Protein AF-A0A935HUQ6-F1 (afdb_monomer_lite)

Secondary structure (DSSP, 8-state):
----GGGGSSSSGGGGS--------------TTBT-EEEP-EETTEEP--SS--EEEEETTTTEEEEEETTEEEEEE-

pLDDT: mean 78.3, std 17.7, range [43.38, 97.12]

Sequence (78 aa):
MKISWFILSVSIGFVLLSCGSSNTPKPILNSPFENTKWILYNLDGKEFTSENRTYIVFNTIDSKVTGNAACNNFFKEI

Foldseek 3Di:
DDDDPVVVPPVVVPPPPPPDPPPPPQPPPPDPQAQDKDWDQDDPNHGDDAPQTWIWHAHVSQQKIWTDPRVDIDIDRD

Structure (mmCIF, N/CA/C/O backbone):
data_AF-A0A935HUQ6-F1
#
_entry.id   AF-A0A935HUQ6-F1
#
loop_
_atom_site.group_PDB
_atom_site.id
_atom_site.type_symbol
_atom_site.label_atom_id
_atom_site.label_alt_id
_atom_site.label_comp_id
_atom_site.label_asym_id
_atom_site.label_entity_id
_atom_site.label_seq_id
_atom_site.pdbx_PDB_ins_code
_atom_site.Cartn_x
_atom_site.Cartn_y
_atom_site.Cartn_z
_atom_site.occupancy
_atom_site.B_iso_or_equiv
_atom_site.auth_seq_id
_atom_site.auth_comp_id
_atom_site.auth_asym_id
_atom_site.auth_atom_id
_atom_site.pdbx_PDB_model_num
ATOM 1 N N . MET A 1 1 ? 61.958 -21.578 -28.880 1.00 43.38 1 MET A N 1
ATOM 2 C CA . MET A 1 1 ? 60.498 -21.369 -28.761 1.00 43.38 1 MET A CA 1
ATOM 3 C C . MET A 1 1 ? 60.251 -19.974 -28.203 1.00 43.38 1 MET A C 1
ATOM 5 O O . MET A 1 1 ? 60.510 -19.749 -27.031 1.00 43.38 1 MET A O 1
ATOM 9 N N . LYS A 1 2 ? 59.858 -19.017 -29.053 1.00 48.31 2 LYS A N 1
ATOM 10 C CA . LYS A 1 2 ? 59.494 -17.652 -28.646 1.00 48.31 2 LYS A CA 1
ATOM 11 C C . LYS A 1 2 ? 57.977 -17.621 -28.485 1.00 48.31 2 LYS A C 1
ATOM 13 O O . LYS A 1 2 ? 57.261 -17.589 -29.480 1.00 48.31 2 LYS A O 1
ATOM 18 N N . ILE A 1 3 ? 57.502 -17.730 -27.248 1.00 57.62 3 ILE A N 1
ATOM 19 C CA . ILE A 1 3 ? 56.086 -17.547 -26.926 1.00 57.62 3 ILE A CA 1
ATOM 20 C C . ILE A 1 3 ? 55.757 -16.075 -27.169 1.00 57.62 3 ILE A C 1
ATOM 22 O O . ILE A 1 3 ? 56.328 -15.176 -26.558 1.00 57.62 3 ILE A O 1
ATOM 26 N N . SER A 1 4 ? 54.923 -15.861 -28.183 1.00 49.91 4 SER A N 1
ATOM 27 C CA . SER A 1 4 ? 54.525 -14.555 -28.686 1.00 49.91 4 SER A CA 1
ATOM 28 C C . SER A 1 4 ? 53.714 -13.822 -27.620 1.00 49.91 4 SER A C 1
ATOM 30 O O . SER A 1 4 ? 52.654 -14.287 -27.203 1.00 49.91 4 SER A O 1
ATOM 32 N N . TRP A 1 5 ? 54.215 -12.662 -27.197 1.00 50.81 5 TRP A N 1
ATOM 33 C CA . TRP A 1 5 ? 53.637 -11.783 -26.170 1.00 50.81 5 TRP A CA 1
ATOM 34 C C . TRP A 1 5 ? 52.215 -11.281 -26.507 1.00 50.81 5 TRP A C 1
ATOM 36 O O . TRP A 1 5 ? 51.556 -10.659 -25.680 1.00 50.81 5 TRP A O 1
ATOM 46 N N . PHE A 1 6 ? 51.716 -11.585 -27.707 1.00 51.72 6 PHE A N 1
ATOM 47 C CA . PHE A 1 6 ? 50.415 -11.159 -28.218 1.00 51.72 6 PHE A CA 1
ATOM 48 C C . PHE A 1 6 ? 49.205 -11.854 -27.574 1.00 51.72 6 PHE A C 1
ATOM 50 O O . PHE A 1 6 ? 48.100 -11.328 -27.665 1.00 51.72 6 PHE A O 1
ATOM 57 N N . ILE A 1 7 ? 49.375 -12.993 -26.892 1.00 52.00 7 ILE A N 1
ATOM 58 C CA . ILE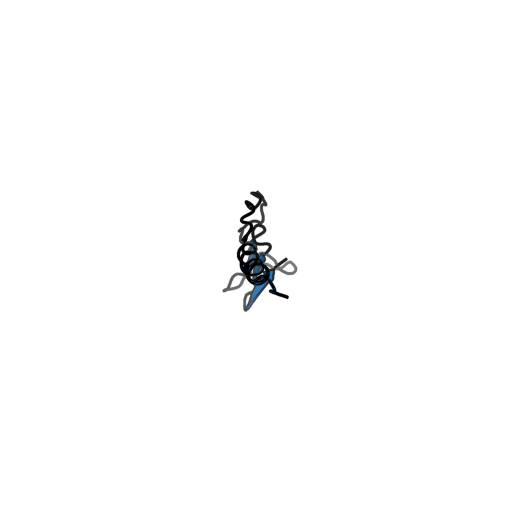 A 1 7 ? 48.229 -13.752 -26.347 1.00 52.00 7 ILE A CA 1
ATOM 59 C C . ILE A 1 7 ? 47.767 -13.227 -24.969 1.00 52.00 7 ILE A C 1
ATOM 61 O O . ILE A 1 7 ? 46.63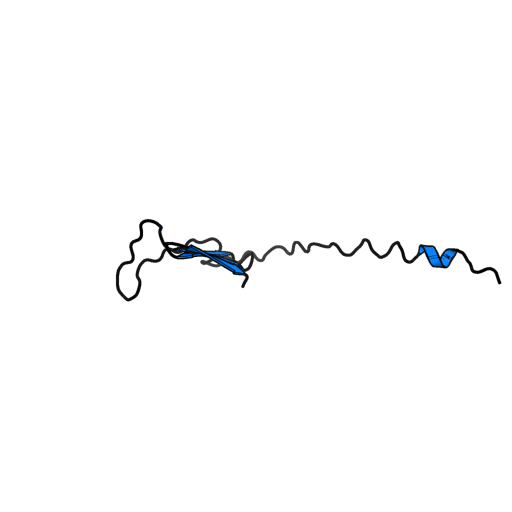1 -13.468 -24.573 1.00 52.00 7 ILE A O 1
ATOM 65 N N . LEU A 1 8 ? 48.576 -12.426 -24.259 1.00 50.00 8 LEU A N 1
ATOM 66 C CA . LEU A 1 8 ? 48.191 -11.874 -22.946 1.00 50.00 8 LEU A CA 1
ATOM 67 C C . LEU A 1 8 ? 47.342 -10.588 -23.013 1.00 50.00 8 LEU A C 1
ATOM 69 O O . LEU A 1 8 ? 46.778 -10.176 -22.005 1.00 50.00 8 LEU A O 1
ATOM 73 N N . SER A 1 9 ? 47.249 -9.944 -24.179 1.00 51.81 9 SER A N 1
ATOM 74 C CA . SER A 1 9 ? 46.607 -8.627 -24.320 1.00 51.81 9 SER A CA 1
ATOM 75 C C . SER A 1 9 ? 45.110 -8.687 -24.649 1.00 51.81 9 SER A C 1
ATOM 77 O O . SER A 1 9 ? 44.427 -7.671 -24.538 1.00 51.81 9 SER A O 1
ATOM 79 N N . VAL A 1 10 ? 44.587 -9.837 -25.081 1.00 52.53 10 VAL A N 1
ATOM 80 C CA . VAL A 1 10 ? 43.211 -9.939 -25.608 1.00 52.53 10 VAL A CA 1
ATOM 81 C C . VAL A 1 10 ? 42.176 -10.150 -24.493 1.00 52.53 10 VAL A C 1
ATOM 83 O O . VAL A 1 10 ? 41.013 -9.786 -24.642 1.00 52.53 10 VAL A O 1
ATOM 86 N N . SER A 1 11 ? 42.594 -10.653 -23.332 1.00 54.09 11 SER A N 1
ATOM 87 C CA . SER A 1 11 ? 41.702 -11.024 -22.223 1.00 54.09 11 SER A CA 1
ATOM 88 C C . SER A 1 11 ? 41.221 -9.842 -21.368 1.00 54.09 11 SER A C 1
ATOM 90 O O . SER A 1 11 ? 40.250 -9.981 -20.634 1.00 54.09 11 SER A O 1
ATOM 92 N N . ILE A 1 12 ? 41.873 -8.678 -21.455 1.00 54.75 12 ILE A N 1
ATOM 93 C CA . ILE A 1 12 ? 41.557 -7.498 -20.626 1.00 54.75 12 ILE A CA 1
ATOM 94 C C . IL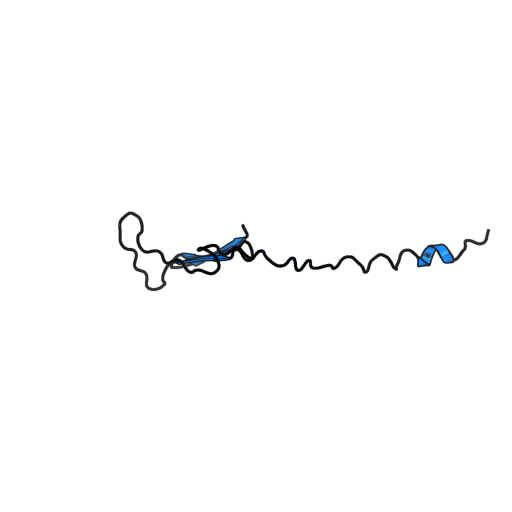E A 1 12 ? 40.511 -6.571 -21.268 1.00 54.75 12 ILE A C 1
ATOM 96 O O . ILE A 1 12 ? 39.832 -5.831 -20.562 1.00 54.75 12 ILE A O 1
ATOM 100 N N . GLY A 1 13 ? 40.310 -6.645 -22.588 1.00 53.03 13 GLY A N 1
ATOM 101 C CA . GLY A 1 13 ? 39.356 -5.782 -23.299 1.00 53.03 13 GLY A CA 1
ATOM 102 C C . GLY A 1 13 ? 37.884 -6.197 -23.175 1.00 53.03 13 GLY A C 1
ATOM 103 O O . GLY A 1 13 ? 36.999 -5.373 -23.380 1.00 53.03 13 GLY A O 1
ATOM 104 N N . PHE A 1 14 ? 37.598 -7.453 -22.817 1.00 54.84 14 PHE A N 1
ATOM 105 C CA . PHE A 1 14 ? 36.229 -7.992 -22.832 1.00 54.84 14 PHE A CA 1
ATOM 106 C C . PHE A 1 14 ? 35.428 -7.777 -21.537 1.00 54.84 14 PHE A C 1
ATOM 108 O O . PHE A 1 14 ? 34.237 -8.075 -21.505 1.00 54.84 14 PHE A O 1
ATOM 115 N N . VAL A 1 15 ? 36.033 -7.236 -20.475 1.00 59.41 15 VAL A N 1
ATOM 116 C CA . VAL A 1 15 ? 35.385 -7.146 -19.148 1.00 59.41 15 VAL A CA 1
ATOM 117 C C . VAL A 1 15 ? 34.538 -5.869 -18.968 1.00 59.41 15 VAL A C 1
ATOM 119 O O . VAL A 1 15 ? 33.769 -5.769 -18.018 1.00 59.41 15 VAL A O 1
ATOM 122 N N . LEU A 1 16 ? 34.596 -4.899 -19.889 1.00 59.31 16 LEU A N 1
ATOM 123 C CA . LEU A 1 16 ? 33.957 -3.582 -19.699 1.00 59.31 16 LEU A CA 1
ATOM 124 C C . LEU A 1 16 ? 32.551 -3.414 -20.312 1.00 59.31 16 LEU A C 1
ATOM 126 O O . LEU A 1 16 ? 32.000 -2.320 -20.243 1.00 59.31 16 LEU A O 1
ATOM 130 N N . LEU A 1 17 ? 31.934 -4.457 -20.879 1.00 59.22 17 LEU A N 1
ATOM 131 C CA . LEU A 1 17 ? 30.634 -4.329 -21.570 1.00 59.22 17 LEU A CA 1
ATOM 132 C C . LEU A 1 17 ? 29.407 -4.819 -20.782 1.00 59.22 17 LEU A C 1
ATOM 134 O O . LEU A 1 17 ? 28.300 -4.775 -21.311 1.00 59.22 17 LEU A O 1
ATOM 138 N N . SER A 1 18 ? 29.547 -5.237 -19.521 1.00 58.22 18 SER A N 1
ATOM 139 C CA . SER A 1 18 ? 28.420 -5.802 -18.755 1.00 58.22 18 SER A CA 1
ATOM 140 C C . SER A 1 18 ? 27.867 -4.880 -17.662 1.00 58.22 18 SER A C 1
ATOM 142 O O . SER A 1 18 ? 27.579 -5.329 -16.555 1.00 58.22 18 SER A O 1
ATOM 144 N N . CYS A 1 19 ? 27.672 -3.595 -17.965 1.00 67.69 19 CYS A N 1
ATOM 145 C CA . CYS A 1 19 ? 26.789 -2.742 -17.165 1.00 67.69 19 CYS A CA 1
ATOM 146 C C . CYS A 1 19 ? 25.807 -2.006 -18.082 1.00 67.69 19 CYS A C 1
ATOM 148 O O . CYS A 1 19 ? 25.902 -0.805 -18.314 1.00 67.69 19 CYS A O 1
ATOM 150 N N . GLY A 1 20 ? 24.881 -2.765 -18.665 1.00 62.38 20 GLY A N 1
ATOM 151 C CA . GLY A 1 20 ? 23.693 -2.213 -19.300 1.00 62.38 20 GLY A CA 1
ATOM 152 C C . GLY A 1 20 ? 22.542 -2.243 -18.303 1.00 62.38 20 GLY A C 1
ATOM 153 O O . GLY A 1 20 ? 21.868 -3.262 -18.197 1.00 62.38 20 GLY A O 1
ATOM 154 N N . SER A 1 21 ? 22.306 -1.148 -17.571 1.00 61.91 21 SER A N 1
ATOM 155 C CA . SER A 1 21 ? 21.009 -0.938 -16.914 1.00 61.91 21 SER A CA 1
ATOM 156 C C . SER A 1 21 ? 19.981 -0.756 -18.024 1.00 61.91 21 SER A C 1
ATOM 158 O O . SER A 1 21 ? 19.915 0.307 -18.644 1.00 61.91 21 SER A O 1
ATOM 160 N N . SER A 1 22 ? 19.229 -1.811 -18.338 1.00 60.44 22 SER A N 1
ATOM 161 C CA . SER A 1 22 ? 18.155 -1.728 -19.318 1.00 60.44 22 SER A CA 1
ATOM 162 C C . SER A 1 22 ? 17.066 -0.810 -18.769 1.00 60.44 22 SER A C 1
ATOM 164 O O . SER A 1 22 ? 16.203 -1.230 -18.002 1.00 60.44 22 SER A O 1
ATOM 166 N N . ASN A 1 23 ? 17.085 0.455 -19.179 1.00 58.78 23 ASN A N 1
ATOM 167 C CA . ASN A 1 23 ? 15.940 1.343 -19.042 1.00 58.78 23 ASN A CA 1
ATOM 168 C C . ASN A 1 23 ? 14.913 0.925 -20.099 1.00 58.78 23 ASN A C 1
ATOM 170 O O . ASN A 1 23 ? 14.687 1.639 -21.073 1.00 58.78 23 ASN A O 1
ATOM 174 N N . THR A 1 24 ? 14.341 -0.276 -19.967 1.00 61.34 24 THR A N 1
ATOM 175 C CA . THR A 1 24 ? 13.137 -0.614 -20.721 1.00 61.34 24 THR A CA 1
ATOM 176 C C . THR A 1 24 ? 12.099 0.433 -20.337 1.00 61.34 24 THR A C 1
ATOM 178 O O . THR A 1 24 ? 11.838 0.577 -19.136 1.00 61.34 24 THR A O 1
ATOM 181 N N . PRO A 1 25 ? 11.541 1.193 -21.297 1.00 57.53 25 PRO A N 1
ATOM 182 C CA . PRO A 1 25 ? 10.445 2.100 -21.011 1.00 57.53 25 PRO A CA 1
ATOM 183 C C . PRO A 1 25 ? 9.382 1.289 -20.290 1.00 57.53 25 PRO A C 1
ATOM 185 O O . PRO A 1 25 ? 8.877 0.306 -20.840 1.00 57.53 25 PRO A O 1
ATOM 188 N N . LYS A 1 26 ? 9.119 1.627 -19.025 1.00 61.97 26 LYS A N 1
ATOM 189 C CA . LYS A 1 26 ? 8.088 0.918 -18.282 1.00 61.97 26 LYS A CA 1
ATOM 190 C C . LYS A 1 26 ? 6.791 1.091 -19.056 1.00 61.97 26 LYS A C 1
ATOM 192 O O . LYS A 1 26 ? 6.483 2.228 -19.431 1.00 61.97 26 LYS A O 1
ATOM 197 N N . PRO A 1 27 ? 6.078 -0.006 -19.357 1.00 62.34 27 PRO A N 1
ATOM 198 C CA . PRO A 1 27 ? 4.806 0.099 -20.041 1.00 62.34 27 PRO A CA 1
ATOM 199 C C . PRO A 1 27 ? 3.958 1.095 -19.258 1.00 62.34 27 PRO A C 1
ATOM 201 O O . PRO A 1 27 ? 3.860 0.991 -18.034 1.00 62.34 27 PRO A O 1
ATOM 204 N N . ILE A 1 28 ? 3.418 2.098 -19.954 1.00 61.34 28 ILE A N 1
ATOM 205 C CA . ILE A 1 28 ? 2.458 3.035 -19.374 1.00 61.34 28 ILE A CA 1
ATOM 206 C C . ILE A 1 28 ? 1.215 2.201 -19.082 1.00 61.34 28 ILE A C 1
ATOM 208 O O . ILE A 1 28 ? 0.336 2.016 -19.924 1.00 61.34 28 ILE A O 1
ATOM 212 N N . LEU A 1 29 ? 1.216 1.587 -17.906 1.00 63.84 29 LEU A N 1
ATOM 213 C CA . LEU A 1 29 ? 0.114 0.806 -17.412 1.00 63.84 29 LEU A CA 1
ATOM 214 C C . LEU A 1 29 ? -0.854 1.825 -16.822 1.00 63.84 29 LEU A C 1
ATOM 216 O O . LEU A 1 29 ? -0.669 2.293 -15.700 1.00 63.84 29 LEU A O 1
ATOM 220 N N . ASN A 1 30 ? -1.883 2.191 -17.587 1.00 67.94 30 ASN A N 1
ATOM 221 C CA . ASN A 1 30 ? -3.031 2.933 -17.066 1.00 67.94 30 ASN A CA 1
ATOM 222 C C . ASN A 1 30 ? -3.851 1.996 -16.166 1.00 67.94 30 ASN A C 1
ATOM 224 O O . ASN A 1 30 ? -4.964 1.592 -16.493 1.00 67.94 30 ASN A O 1
ATOM 228 N N . SER A 1 31 ? -3.249 1.589 -15.052 1.00 80.69 31 SER A N 1
ATOM 229 C CA . SER A 1 31 ? -3.889 0.809 -14.012 1.00 80.69 31 SER A CA 1
ATOM 230 C C . SER A 1 31 ? -4.520 1.777 -13.017 1.00 80.69 31 SER A C 1
ATOM 232 O O . SER A 1 31 ? -3.824 2.674 -12.540 1.00 80.69 31 SER A O 1
ATOM 234 N N . PRO A 1 32 ? -5.794 1.589 -12.631 1.00 82.25 32 PRO A N 1
ATOM 235 C CA . PRO A 1 32 ? -6.427 2.400 -11.587 1.00 82.25 32 PRO A CA 1
ATOM 236 C C . PRO A 1 32 ? -5.730 2.267 -10.219 1.00 82.25 32 PRO A C 1
ATOM 238 O O . PRO A 1 32 ? -6.074 2.972 -9.275 1.00 82.25 32 PRO A O 1
ATOM 241 N N . PHE A 1 33 ? -4.767 1.351 -10.098 1.00 83.62 33 PHE A N 1
ATOM 242 C CA . PHE A 1 33 ? -3.993 1.121 -8.887 1.00 83.62 33 PHE A CA 1
ATOM 243 C C . PHE A 1 33 ? -2.663 1.885 -8.856 1.00 83.62 33 PHE A C 1
ATOM 245 O O . PHE A 1 33 ? -2.161 2.137 -7.761 1.00 83.62 33 PHE A O 1
ATOM 252 N N . GLU A 1 34 ? -2.100 2.272 -10.010 1.00 91.44 34 GLU A N 1
ATOM 253 C CA . GLU A 1 34 ? -0.761 2.871 -10.085 1.00 91.44 34 GLU A CA 1
ATOM 254 C C . GLU A 1 34 ? -0.688 4.182 -9.298 1.00 91.44 34 GLU A C 1
ATOM 256 O O . GLU A 1 34 ? -1.469 5.106 -9.529 1.00 91.44 34 GLU A O 1
ATOM 261 N N . ASN A 1 35 ? 0.250 4.245 -8.349 1.00 88.81 35 ASN A N 1
ATOM 262 C CA . ASN A 1 35 ? 0.516 5.386 -7.467 1.00 88.81 35 ASN A CA 1
ATOM 263 C C . ASN A 1 35 ? -0.732 5.991 -6.806 1.00 88.81 35 ASN A C 1
ATOM 265 O O . ASN A 1 35 ? -0.739 7.153 -6.397 1.00 88.81 35 ASN A O 1
ATOM 269 N N . THR A 1 36 ? -1.783 5.188 -6.651 1.00 91.69 36 THR A N 1
ATOM 270 C CA . THR A 1 36 ? -3.027 5.607 -6.014 1.00 91.69 36 THR A CA 1
ATOM 271 C C . THR A 1 36 ? -3.018 5.167 -4.556 1.00 91.69 36 THR A C 1
ATOM 273 O O . THR A 1 36 ? -2.710 4.017 -4.240 1.00 91.69 36 THR A O 1
ATOM 276 N N . LYS A 1 37 ? -3.349 6.091 -3.647 1.00 93.50 37 LYS A N 1
ATOM 277 C CA . LYS A 1 37 ? -3.446 5.813 -2.210 1.00 93.50 37 LYS A CA 1
ATOM 278 C C . LYS A 1 37 ? -4.868 5.405 -1.845 1.00 93.50 37 LYS A C 1
ATOM 280 O O . LYS A 1 37 ? -5.779 6.226 -1.892 1.00 93.50 37 LYS A O 1
ATOM 285 N N . TRP A 1 38 ? -5.023 4.162 -1.411 1.00 94.69 38 TRP A N 1
ATOM 286 C CA . TRP A 1 38 ? -6.292 3.602 -0.959 1.00 94.69 38 TRP A CA 1
ATOM 287 C C . TRP A 1 38 ? -6.346 3.622 0.564 1.00 94.69 38 TRP A C 1
ATOM 289 O O . TRP A 1 38 ? -5.430 3.122 1.214 1.00 94.69 38 TRP A O 1
ATOM 299 N N . ILE A 1 39 ? -7.395 4.218 1.130 1.00 94.75 39 ILE A N 1
ATOM 300 C CA . ILE A 1 39 ? -7.580 4.362 2.581 1.00 94.75 39 ILE A CA 1
ATOM 301 C C . ILE A 1 39 ? -8.582 3.312 3.063 1.00 94.75 39 ILE A C 1
ATOM 303 O O . ILE A 1 39 ? -9.614 3.104 2.424 1.00 94.75 39 ILE A O 1
ATOM 307 N N . LEU A 1 40 ? -8.290 2.665 4.193 1.00 95.12 40 LEU A N 1
ATOM 308 C CA . LEU A 1 40 ? -9.220 1.727 4.820 1.00 95.12 40 LEU A CA 1
ATOM 309 C C . LEU A 1 40 ? -10.456 2.480 5.326 1.00 95.1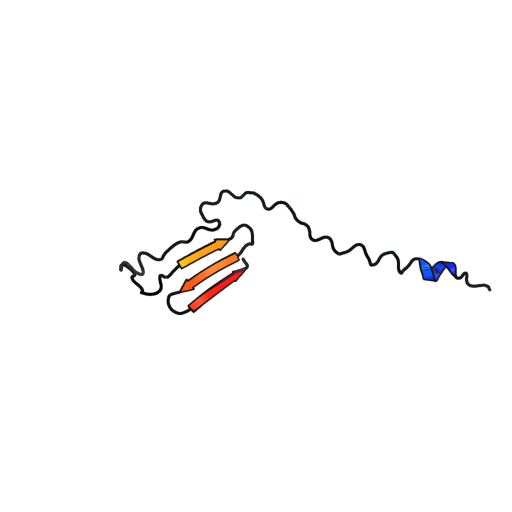2 40 LEU A C 1
ATOM 311 O O . LEU A 1 40 ? -10.339 3.346 6.189 1.00 95.12 40 LEU A O 1
ATOM 315 N N . TYR A 1 41 ? -11.624 2.139 4.784 1.00 92.94 41 TYR A N 1
ATOM 316 C CA . TYR A 1 41 ? -12.898 2.758 5.156 1.00 92.94 41 TYR A CA 1
ATOM 317 C C . TYR A 1 41 ? -13.686 1.923 6.173 1.00 92.94 41 TYR A C 1
ATOM 319 O O . TYR A 1 41 ? -14.232 2.455 7.136 1.00 92.94 41 TYR A O 1
ATOM 327 N N . ASN A 1 42 ? -13.735 0.604 5.984 1.00 95.44 42 ASN A N 1
ATOM 328 C CA . ASN A 1 42 ? -14.491 -0.306 6.835 1.00 95.44 42 ASN A CA 1
ATOM 329 C C . ASN A 1 42 ? -13.681 -1.584 7.082 1.00 95.44 42 ASN A C 1
ATOM 331 O O . ASN A 1 42 ? -13.076 -2.117 6.151 1.00 95.44 42 ASN A O 1
ATOM 335 N N . LEU A 1 43 ? -13.674 -2.046 8.331 1.00 94.25 43 LEU A N 1
ATOM 336 C CA . LEU A 1 43 ? -13.069 -3.303 8.753 1.00 94.25 43 LEU A CA 1
ATOM 337 C C . LEU A 1 43 ? -14.120 -4.107 9.522 1.00 94.25 43 LEU A C 1
ATOM 339 O O . LEU A 1 43 ? -14.696 -3.613 10.491 1.00 94.25 43 LEU A O 1
ATOM 343 N N . ASP A 1 44 ? -14.387 -5.329 9.064 1.00 95.94 44 ASP A N 1
ATOM 344 C CA . ASP A 1 44 ? -15.356 -6.252 9.669 1.00 95.94 44 ASP A CA 1
ATOM 345 C C . ASP A 1 44 ? -16.764 -5.656 9.859 1.00 95.94 44 ASP A C 1
ATOM 347 O O . ASP A 1 44 ? -17.429 -5.852 10.875 1.00 95.94 44 ASP A O 1
ATOM 351 N N . GLY A 1 45 ? -17.232 -4.890 8.873 1.00 95.88 45 GLY A N 1
ATOM 352 C CA . GLY A 1 45 ? -18.551 -4.256 8.892 1.00 95.88 45 GLY A CA 1
ATOM 353 C C . GLY A 1 45 ? -18.607 -2.961 9.704 1.00 95.88 45 GLY A C 1
ATOM 354 O O . GLY A 1 45 ? -19.618 -2.260 9.649 1.00 95.88 45 GLY A O 1
ATOM 355 N N . LYS A 1 46 ? -17.529 -2.576 10.393 1.00 95.00 46 LYS A N 1
ATOM 356 C CA . LYS A 1 46 ? -17.453 -1.341 11.175 1.00 95.00 46 LYS A CA 1
ATOM 357 C C . LYS A 1 46 ? -16.638 -0.276 10.449 1.00 95.00 46 LYS A C 1
ATOM 359 O O . LYS A 1 46 ? -15.562 -0.554 9.924 1.00 95.00 46 LYS A O 1
ATOM 364 N N . GLU A 1 47 ? -17.138 0.959 10.452 1.00 93.62 47 GLU A N 1
ATOM 365 C CA . GLU A 1 47 ? -16.356 2.103 9.981 1.00 93.62 47 GLU A CA 1
ATOM 366 C C . GLU A 1 47 ? -15.042 2.181 10.763 1.00 93.62 47 GLU A C 1
ATOM 368 O O . GLU A 1 47 ? -15.019 2.117 11.997 1.00 93.62 47 GLU A O 1
ATOM 373 N N . PHE A 1 48 ? -13.943 2.268 10.023 1.00 88.56 48 PHE A N 1
ATOM 374 C CA . PHE A 1 48 ? -12.613 2.307 10.593 1.00 88.56 48 PHE A CA 1
ATOM 375 C C . PHE A 1 48 ? -12.111 3.746 10.611 1.00 88.56 48 PHE A C 1
ATOM 377 O O . PHE A 1 48 ? -11.904 4.367 9.569 1.00 88.56 48 PHE A O 1
ATOM 384 N N . THR A 1 49 ? -11.875 4.265 11.811 1.00 85.75 49 THR A N 1
ATOM 385 C CA . THR A 1 49 ? -11.264 5.573 12.025 1.00 85.75 49 THR A CA 1
ATOM 386 C C . THR A 1 49 ? -10.007 5.401 12.869 1.00 85.75 49 THR A C 1
ATOM 388 O O . THR A 1 49 ? -10.015 4.762 13.919 1.00 85.75 49 THR A O 1
ATOM 391 N N . SER A 1 50 ? -8.896 5.958 12.398 1.00 82.56 50 SER A N 1
ATOM 392 C CA . SER A 1 50 ? -7.644 6.026 13.150 1.00 82.56 50 SER A CA 1
ATOM 393 C C . SER A 1 50 ? -7.016 7.400 12.965 1.00 82.56 50 SER A C 1
ATOM 395 O O . SER A 1 50 ? -7.129 8.001 11.894 1.00 82.56 50 SER A O 1
ATOM 397 N N . GLU A 1 51 ? -6.331 7.892 14.000 1.00 82.12 51 GLU A N 1
ATOM 398 C CA . GLU A 1 51 ? -5.582 9.156 13.928 1.00 82.12 51 GLU A CA 1
ATOM 399 C C . GLU A 1 51 ? -4.536 9.108 12.807 1.00 82.12 51 GLU A C 1
ATOM 401 O O . GLU A 1 51 ? -4.384 10.052 12.031 1.00 82.12 51 GLU A O 1
ATOM 406 N N . ASN A 1 52 ? -3.874 7.956 12.666 1.00 85.56 52 ASN A N 1
ATOM 407 C CA . ASN A 1 52 ? -2.957 7.674 11.574 1.00 85.56 52 ASN A CA 1
ATOM 408 C C . ASN A 1 52 ? -3.657 6.789 10.538 1.00 85.56 52 ASN A C 1
ATOM 410 O O . ASN A 1 52 ? -3.775 5.576 10.732 1.00 85.56 52 ASN A O 1
ATOM 414 N N . ARG A 1 53 ? -4.214 7.406 9.488 1.00 89.00 53 ARG A N 1
ATOM 415 C CA . ARG A 1 53 ? -5.068 6.723 8.501 1.00 89.00 53 ARG A CA 1
ATOM 416 C C . ARG A 1 53 ? -4.356 5.515 7.894 1.00 89.00 53 ARG A C 1
ATOM 418 O O . ARG A 1 53 ? -3.316 5.673 7.263 1.00 89.00 53 ARG A O 1
ATOM 425 N N . THR A 1 54 ? -4.955 4.335 8.036 1.00 95.94 54 THR A N 1
ATOM 426 C CA . THR A 1 54 ? -4.464 3.098 7.410 1.00 95.94 54 THR A CA 1
ATOM 427 C C . THR A 1 54 ? -4.616 3.189 5.894 1.00 95.94 54 THR A C 1
ATOM 429 O O . THR A 1 54 ? -5.688 3.548 5.400 1.00 95.94 54 THR A O 1
ATOM 432 N N . TYR A 1 55 ? -3.550 2.885 5.153 1.00 95.88 55 TYR A N 1
ATOM 433 C CA . TYR A 1 55 ? -3.548 2.983 3.694 1.00 95.88 55 TYR A CA 1
ATOM 434 C C . TYR A 1 55 ? -2.637 1.958 3.018 1.00 95.88 55 TYR A C 1
ATOM 436 O O . TYR A 1 55 ? -1.694 1.445 3.621 1.00 95.88 55 TYR A O 1
ATOM 444 N N . ILE A 1 56 ? -2.884 1.736 1.727 1.00 96.75 56 ILE A N 1
ATOM 445 C CA . ILE A 1 56 ? -2.042 0.951 0.820 1.00 96.75 56 ILE A CA 1
ATOM 446 C C . ILE A 1 56 ? -1.814 1.715 -0.495 1.00 96.75 56 ILE A C 1
ATOM 448 O O . ILE A 1 56 ? -2.684 2.458 -0.955 1.00 96.75 56 ILE A O 1
ATOM 452 N N . VAL A 1 57 ? -0.625 1.561 -1.075 1.00 96.06 57 VAL A N 1
ATOM 453 C CA . VAL A 1 57 ? -0.214 2.130 -2.365 1.00 96.06 57 VAL A CA 1
ATOM 454 C C . VAL A 1 57 ? 0.413 1.030 -3.211 1.00 96.06 57 VAL A C 1
ATOM 456 O O . VAL A 1 57 ? 1.319 0.329 -2.750 1.00 96.06 57 VAL A O 1
ATOM 459 N N . PHE A 1 58 ? -0.037 0.926 -4.460 1.00 93.88 58 PHE A N 1
ATOM 460 C CA . PHE A 1 58 ? 0.541 0.041 -5.464 1.00 93.88 58 PHE A CA 1
ATOM 461 C C . PHE A 1 58 ? 1.381 0.859 -6.442 1.00 93.88 58 PHE A C 1
ATOM 463 O O . PHE A 1 58 ? 0.900 1.819 -7.037 1.00 93.88 58 PHE A O 1
ATOM 470 N N . ASN A 1 59 ? 2.634 0.464 -6.618 1.00 91.44 59 ASN A N 1
ATOM 471 C CA . ASN A 1 59 ? 3.511 0.954 -7.667 1.00 91.44 59 ASN A CA 1
ATOM 472 C C . ASN A 1 59 ? 3.781 -0.236 -8.593 1.00 91.44 59 ASN A C 1
ATOM 474 O O . ASN A 1 59 ? 4.688 -1.033 -8.378 1.00 91.44 59 ASN A O 1
ATOM 478 N N . THR A 1 60 ? 2.905 -0.400 -9.576 1.00 87.38 60 THR A N 1
ATOM 479 C CA . THR A 1 60 ? 2.961 -1.432 -10.619 1.00 87.38 60 THR A CA 1
ATOM 480 C C . THR A 1 60 ? 4.141 -1.222 -11.564 1.00 87.38 60 THR A C 1
ATOM 482 O O . THR A 1 60 ? 4.648 -2.177 -12.140 1.00 87.38 60 THR A O 1
ATOM 485 N N . ILE A 1 61 ? 4.622 0.017 -11.664 1.00 86.56 61 ILE A N 1
ATOM 486 C CA . ILE A 1 61 ? 5.831 0.410 -12.382 1.00 86.56 61 ILE A CA 1
ATOM 487 C C . ILE A 1 61 ? 7.064 -0.257 -11.755 1.00 86.56 61 ILE A C 1
ATOM 489 O O . ILE A 1 61 ? 7.875 -0.851 -12.457 1.00 86.56 61 ILE A O 1
ATOM 493 N N . ASP A 1 62 ? 7.256 -0.144 -10.445 1.00 88.25 62 ASP A N 1
ATOM 494 C CA . ASP A 1 62 ? 8.377 -0.707 -9.677 1.00 88.25 62 ASP A CA 1
ATOM 495 C C . ASP A 1 62 ? 8.074 -2.088 -9.085 1.00 88.25 62 ASP A C 1
ATOM 497 O O . ASP A 1 62 ? 8.895 -2.599 -8.329 1.00 88.25 62 ASP A O 1
ATOM 501 N N . SER A 1 63 ? 6.905 -2.661 -9.381 1.00 89.94 63 SER A N 1
ATOM 502 C CA .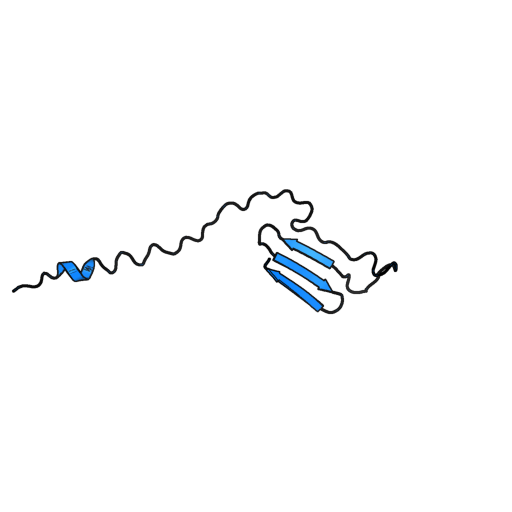 SER A 1 63 ? 6.387 -3.883 -8.754 1.00 89.94 63 SER A CA 1
ATOM 503 C C . SER A 1 63 ? 6.479 -3.855 -7.224 1.00 89.94 63 SER A C 1
ATOM 505 O O . SER A 1 63 ? 6.968 -4.777 -6.580 1.00 89.94 63 SER A O 1
ATOM 507 N N . LYS A 1 64 ? 6.031 -2.762 -6.605 1.00 93.38 64 LYS A N 1
ATOM 508 C CA . LYS A 1 64 ? 6.105 -2.549 -5.154 1.00 93.38 64 LYS A CA 1
ATOM 509 C C . LYS A 1 64 ? 4.742 -2.256 -4.554 1.00 93.38 64 LYS A C 1
ATOM 511 O O . LYS A 1 64 ? 3.911 -1.564 -5.136 1.00 93.38 64 LYS A O 1
ATOM 516 N N . VAL A 1 65 ? 4.562 -2.714 -3.324 1.00 95.44 65 VAL A N 1
ATOM 517 C CA . VAL A 1 65 ? 3.476 -2.317 -2.429 1.00 95.44 65 VAL A CA 1
ATOM 518 C C . VAL A 1 65 ? 4.086 -1.632 -1.230 1.00 95.44 65 VAL A C 1
ATOM 520 O O . VAL A 1 65 ? 5.036 -2.135 -0.630 1.00 95.44 65 VAL A O 1
ATOM 523 N N . THR A 1 66 ? 3.510 -0.502 -0.848 1.00 97.12 66 THR A N 1
ATOM 524 C CA . THR A 1 66 ? 3.815 0.158 0.422 1.00 97.12 66 THR A CA 1
ATOM 525 C C . THR A 1 66 ? 2.526 0.538 1.131 1.00 97.12 66 THR A C 1
ATOM 527 O O . THR A 1 66 ? 1.467 0.631 0.510 1.00 97.12 66 THR A O 1
ATOM 530 N N . GLY A 1 67 ? 2.589 0.761 2.436 1.00 96.94 67 GLY A N 1
ATOM 531 C CA . GLY A 1 67 ? 1.427 1.217 3.179 1.00 96.94 67 GLY A CA 1
ATOM 532 C C . GLY A 1 67 ? 1.696 1.444 4.654 1.00 96.94 67 GLY A C 1
ATOM 533 O O . GLY A 1 67 ? 2.816 1.286 5.143 1.00 96.94 67 GLY A O 1
ATOM 534 N N . ASN A 1 68 ? 0.634 1.817 5.355 1.00 96.00 68 ASN A N 1
ATOM 535 C CA . ASN A 1 68 ? 0.604 2.017 6.794 1.00 96.00 68 ASN A CA 1
ATOM 536 C C . ASN A 1 68 ? -0.578 1.235 7.374 1.00 96.00 68 ASN A C 1
ATOM 538 O O . ASN A 1 68 ? -1.702 1.387 6.906 1.00 96.00 68 ASN A O 1
ATOM 542 N N . ALA A 1 69 ? -0.314 0.421 8.391 1.00 93.75 69 ALA A N 1
ATOM 543 C CA . ALA A 1 69 ? -1.280 -0.365 9.152 1.00 93.75 69 ALA A CA 1
ATOM 544 C C . ALA A 1 69 ? -1.524 0.275 10.532 1.00 93.75 69 ALA A C 1
ATOM 546 O O . ALA A 1 69 ? -1.313 -0.355 11.569 1.00 93.75 69 ALA A O 1
ATOM 547 N N . ALA A 1 70 ? -1.888 1.561 10.528 1.00 91.88 70 ALA A N 1
ATOM 548 C CA . ALA A 1 70 ? -2.018 2.482 11.662 1.00 91.88 70 ALA A CA 1
ATOM 549 C C . ALA A 1 70 ? -0.715 2.721 12.451 1.00 91.88 70 ALA A C 1
ATOM 551 O O . ALA A 1 70 ? -0.180 3.832 12.472 1.00 91.88 70 ALA A O 1
ATOM 552 N N . CYS A 1 71 ? -0.186 1.680 13.090 1.00 89.69 71 CYS A N 1
ATOM 553 C CA . CYS A 1 71 ? 1.005 1.764 13.935 1.00 89.69 71 CYS A CA 1
ATOM 554 C C . CYS A 1 71 ? 2.299 1.583 13.139 1.00 89.69 71 CYS A C 1
ATOM 556 O O . CYS A 1 71 ? 3.298 2.234 13.425 1.00 89.69 71 CYS A O 1
ATOM 558 N N . ASN A 1 72 ? 2.279 0.702 12.137 1.00 94.25 72 ASN A N 1
ATOM 559 C CA . ASN A 1 72 ? 3.480 0.280 11.422 1.00 94.25 72 ASN A CA 1
ATOM 560 C C . ASN A 1 72 ? 3.366 0.570 9.932 1.00 94.25 72 ASN A C 1
ATOM 562 O O . ASN A 1 72 ? 2.295 0.436 9.344 1.00 94.25 72 ASN A O 1
ATOM 566 N N . ASN A 1 73 ? 4.491 0.897 9.307 1.00 96.38 73 ASN A N 1
ATOM 567 C CA . ASN A 1 73 ? 4.585 0.908 7.854 1.00 96.38 73 ASN A CA 1
ATOM 568 C C . ASN A 1 73 ? 4.956 -0.489 7.352 1.00 96.38 73 ASN A C 1
ATOM 570 O O . ASN A 1 73 ? 5.697 -1.215 8.014 1.00 96.38 73 ASN A O 1
ATOM 574 N N . PHE A 1 74 ? 4.463 -0.850 6.172 1.00 97.06 74 PHE A N 1
ATOM 575 C CA . PHE A 1 74 ? 4.829 -2.083 5.484 1.00 97.06 74 PHE A CA 1
ATOM 576 C C . PHE A 1 74 ? 5.282 -1.784 4.058 1.00 97.06 74 PHE A C 1
ATOM 578 O O . PHE A 1 74 ? 4.856 -0.807 3.438 1.00 97.06 74 PHE A O 1
ATOM 585 N N . PHE A 1 75 ? 6.163 -2.635 3.544 1.00 96.88 75 PHE A N 1
ATOM 586 C CA . PHE A 1 75 ? 6.669 -2.563 2.182 1.00 96.88 75 PHE A CA 1
ATOM 587 C C . PHE A 1 75 ? 6.980 -3.970 1.669 1.00 96.88 75 PHE A C 1
ATOM 589 O O . PHE A 1 75 ? 7.438 -4.828 2.425 1.00 96.88 75 PHE A O 1
ATOM 596 N N . LYS A 1 76 ? 6.721 -4.215 0.386 1.00 95.62 76 LYS A N 1
ATOM 597 C CA . LYS A 1 76 ? 7.011 -5.486 -0.278 1.00 95.62 76 LYS A CA 1
ATOM 598 C C . LYS A 1 76 ? 7.221 -5.265 -1.773 1.00 95.62 76 LYS A C 1
ATOM 600 O O . LYS A 1 76 ? 6.505 -4.482 -2.385 1.00 95.62 76 LYS A O 1
ATOM 605 N N . GLU A 1 77 ? 8.188 -5.968 -2.341 1.00 92.06 77 GLU A N 1
ATOM 606 C CA . GLU A 1 77 ? 8.354 -6.133 -3.788 1.00 92.06 77 GLU A CA 1
ATOM 607 C C . GLU A 1 77 ? 7.578 -7.382 -4.237 1.00 92.06 77 GLU A C 1
ATOM 609 O O . GLU A 1 77 ? 7.614 -8.400 -3.527 1.00 92.06 77 GLU A O 1
ATOM 614 N N . ILE A 1 78 ? 6.828 -7.267 -5.336 1.00 77.00 78 ILE A N 1
ATOM 615 C CA . ILE A 1 78 ? 5.942 -8.297 -5.904 1.00 77.00 78 ILE A CA 1
ATOM 616 C C . ILE A 1 78 ? 6.557 -8.871 -7.1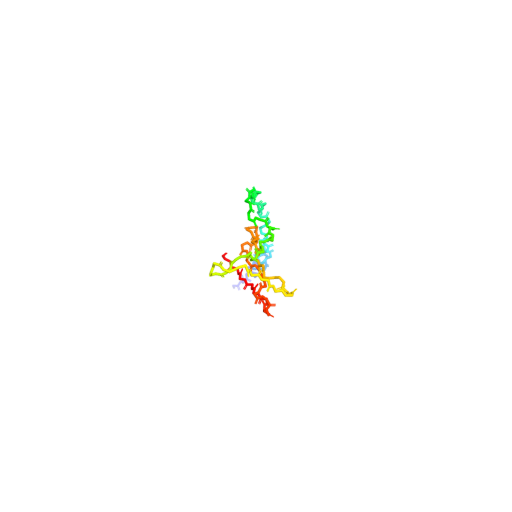77 1.00 77.00 78 ILE A C 1
ATOM 618 O O . ILE A 1 78 ? 7.038 -8.073 -8.009 1.00 77.00 78 ILE A O 1
#

Radius of gyration: 25.79 Å; chains: 1; bounding box: 79×30×43 Å